Protein AF-A0AA51CCK6-F1 (afdb_monomer_lite)

Secondary structure (DSSP, 8-state):
-PPP---------TTS----------GGG--PPPPPP---TTT--TTS-SSSS-HHHHHHHHHTT--HHHHHHHHHHHHHHHHIIIIIHHHHHHHHHHHHHHHHHHHHHHTT-

Sequence (113 aa):
MKPLRMSKNTIHSPRGESIIDTVYTPLSDYIPPVPPPRVDTVNHPSHYTHGEIECIDAINAAVHDLKGLEAVCTANVIKYLWRWKHKNGVEGLKKARWYLDKLIKEVVDGEKR

Foldseek 3Di:
DDDDDDDDDADDDPPPDGDPPPPDDDPVPPDDPDPPPPPPCPPDNPPQPPDPDHLVVVLCVQCVPPDDLLSVLSSLLSVLVSCCVPPPPVNSVVSSVVSVVVNVVVVVVVVVD

Radius of gyration: 29.55 Å; chains: 1; bounding box: 71×43×63 Å

Structure (mmCIF, N/CA/C/O backbone):
data_AF-A0AA51CCK6-F1
#
_entry.id   AF-A0AA51CCK6-F1
#
loop_
_atom_site.group_PDB
_atom_site.id
_atom_site.type_symbol
_atom_site.label_atom_id
_atom_site.label_alt_id
_atom_site.label_comp_id
_atom_site.label_asym_id
_atom_site.label_entity_id
_atom_site.label_seq_id
_atom_site.pdbx_PDB_ins_code
_atom_site.Cartn_x
_atom_site.Cartn_y
_atom_site.Cartn_z
_atom_site.occupancy
_atom_site.B_iso_or_equiv
_atom_site.auth_seq_id
_atom_site.auth_comp_id
_atom_site.auth_asym_id
_atom_site.auth_atom_id
_atom_site.pdbx_PDB_model_num
ATOM 1 N N . MET A 1 1 ? 40.091 31.130 -40.889 1.00 39.72 1 MET A N 1
ATOM 2 C CA . MET A 1 1 ? 40.675 29.776 -41.022 1.00 39.72 1 MET A CA 1
ATOM 3 C C . MET A 1 1 ? 40.951 29.230 -39.626 1.00 39.72 1 MET A C 1
ATOM 5 O O . MET A 1 1 ? 41.751 29.825 -38.920 1.00 39.72 1 MET A O 1
ATOM 9 N N . LYS A 1 2 ? 40.238 28.186 -39.182 1.00 47.75 2 LYS A N 1
ATOM 10 C CA . LYS A 1 2 ? 40.502 27.496 -37.901 1.00 47.75 2 LYS A CA 1
ATOM 11 C C . LYS A 1 2 ? 41.222 26.169 -38.200 1.00 47.75 2 LYS A C 1
ATOM 13 O O . LYS A 1 2 ? 40.874 25.554 -39.208 1.00 47.75 2 LYS A O 1
ATOM 18 N N . PRO A 1 3 ? 42.214 25.738 -37.401 1.00 44.50 3 PRO A N 1
ATOM 19 C CA . PRO A 1 3 ? 43.020 24.568 -37.735 1.00 44.50 3 PRO A CA 1
ATOM 20 C C . PRO A 1 3 ? 42.235 23.263 -37.536 1.00 44.50 3 PRO A C 1
ATOM 22 O O . PRO A 1 3 ? 41.505 23.100 -36.559 1.00 44.50 3 PRO A O 1
ATOM 25 N N . LEU A 1 4 ? 42.398 22.338 -38.485 1.00 49.50 4 LEU A N 1
ATOM 26 C CA . LEU A 1 4 ? 41.859 20.977 -38.456 1.00 49.50 4 LEU A CA 1
ATOM 27 C C . LEU A 1 4 ? 42.532 20.178 -37.329 1.00 49.50 4 LEU A C 1
ATOM 29 O O . LEU A 1 4 ? 43.758 20.082 -37.279 1.00 49.50 4 LEU A O 1
ATOM 33 N N . ARG A 1 5 ? 41.746 19.581 -36.427 1.00 56.56 5 ARG A N 1
ATOM 34 C CA . ARG A 1 5 ? 42.262 18.661 -35.405 1.00 56.56 5 ARG A CA 1
ATOM 35 C C . ARG A 1 5 ? 42.307 17.250 -35.989 1.00 56.56 5 ARG A C 1
ATOM 37 O O . ARG A 1 5 ? 41.263 16.668 -36.257 1.00 56.56 5 ARG A O 1
ATOM 44 N N . MET A 1 6 ? 43.507 16.705 -36.176 1.00 43.94 6 MET A N 1
ATOM 45 C CA . MET A 1 6 ? 43.696 15.337 -36.668 1.00 43.94 6 MET A CA 1
ATOM 46 C C . MET A 1 6 ? 43.618 14.347 -35.500 1.00 43.94 6 MET A C 1
ATOM 48 O O . MET A 1 6 ? 44.442 14.401 -34.588 1.00 43.94 6 MET A O 1
ATOM 52 N N . SER A 1 7 ? 42.637 13.444 -35.518 1.00 50.00 7 SER A N 1
ATOM 53 C CA . SER A 1 7 ? 42.624 12.259 -34.654 1.00 50.00 7 SER A CA 1
ATOM 54 C C . SER A 1 7 ? 43.280 11.111 -35.419 1.00 50.00 7 SER A C 1
ATOM 56 O O . SER A 1 7 ? 42.825 10.753 -36.502 1.00 50.00 7 SER A O 1
ATOM 58 N N . LYS A 1 8 ? 44.388 10.583 -34.891 1.00 49.75 8 LYS A N 1
ATOM 59 C CA . LYS A 1 8 ? 45.077 9.411 -35.440 1.00 49.75 8 LYS A CA 1
ATOM 60 C C . LYS A 1 8 ? 44.690 8.204 -34.596 1.00 49.75 8 LYS A C 1
ATOM 62 O O . LYS A 1 8 ? 45.170 8.090 -33.472 1.00 49.75 8 LYS A O 1
ATOM 67 N N . ASN A 1 9 ? 43.857 7.318 -35.130 1.00 51.12 9 ASN A N 1
ATOM 68 C CA . ASN A 1 9 ? 43.656 5.997 -34.543 1.00 51.12 9 ASN A CA 1
ATOM 69 C C . ASN A 1 9 ? 44.417 4.975 -35.390 1.00 51.12 9 ASN A C 1
ATOM 71 O O . ASN A 1 9 ? 44.105 4.774 -36.561 1.00 51.12 9 ASN A O 1
ATOM 75 N N . THR A 1 10 ? 45.440 4.364 -34.795 1.00 46.59 10 THR A N 1
ATOM 76 C CA . THR A 1 10 ? 46.235 3.297 -35.409 1.00 46.59 10 THR A CA 1
ATOM 77 C C . THR A 1 10 ? 45.482 1.978 -35.274 1.00 46.59 10 THR A C 1
ATOM 79 O O . THR A 1 10 ? 45.224 1.534 -34.158 1.00 46.59 10 THR A O 1
ATOM 82 N N . ILE A 1 11 ? 45.147 1.338 -36.395 1.00 50.22 11 ILE A N 1
ATOM 83 C CA . ILE A 1 11 ? 44.608 -0.027 -36.418 1.00 50.22 11 ILE A CA 1
ATOM 84 C C . ILE A 1 11 ? 45.715 -0.946 -36.940 1.00 50.22 11 ILE A C 1
ATOM 86 O O . ILE A 1 11 ? 46.249 -0.725 -38.025 1.00 50.22 11 ILE A O 1
ATOM 90 N N . HIS A 1 12 ? 46.086 -1.961 -36.159 1.00 45.28 12 HIS A N 1
ATOM 91 C CA . HIS A 1 12 ? 47.091 -2.946 -36.556 1.00 45.28 12 HIS A CA 1
ATOM 92 C C . HIS A 1 12 ? 46.445 -4.102 -37.332 1.00 45.28 12 HIS A C 1
ATOM 94 O O . HIS A 1 12 ? 45.537 -4.764 -36.835 1.00 45.28 12 HIS A O 1
ATOM 100 N N . SER A 1 13 ? 46.939 -4.350 -38.547 1.00 45.41 13 SER A N 1
ATOM 101 C CA . SER A 1 13 ? 46.583 -5.506 -39.379 1.00 45.41 13 SER A CA 1
ATOM 102 C C . SER A 1 13 ? 47.395 -6.746 -38.960 1.00 45.41 13 SER A C 1
ATOM 104 O O . SER A 1 13 ? 48.583 -6.609 -38.655 1.00 45.41 13 SER A O 1
ATOM 106 N N . PRO A 1 14 ? 46.830 -7.970 -38.981 1.00 51.00 14 PRO A N 1
ATOM 107 C CA . PRO A 1 14 ? 47.497 -9.182 -38.488 1.00 51.00 14 PRO A CA 1
ATOM 108 C C . PRO A 1 14 ? 48.649 -9.697 -39.376 1.00 51.00 14 PRO A C 1
ATOM 110 O O . PRO A 1 14 ? 49.191 -10.764 -39.106 1.00 51.00 14 PRO A O 1
ATOM 113 N N . ARG A 1 15 ? 49.044 -8.966 -40.429 1.00 53.88 15 ARG A N 1
ATOM 114 C CA . ARG A 1 15 ? 50.155 -9.330 -41.334 1.00 53.88 15 ARG A CA 1
ATOM 115 C C . ARG A 1 15 ? 51.336 -8.351 -41.334 1.00 53.88 15 ARG A C 1
ATOM 117 O O . ARG A 1 15 ? 52.134 -8.375 -42.257 1.00 53.88 15 ARG A O 1
ATOM 124 N N . GLY A 1 16 ? 51.477 -7.515 -40.305 1.00 51.81 16 GLY A N 1
ATOM 125 C CA . GLY A 1 16 ? 52.722 -6.771 -40.054 1.00 51.81 16 GLY A CA 1
ATOM 126 C C . GLY A 1 16 ? 53.072 -5.648 -41.041 1.00 51.81 16 GLY A C 1
ATOM 127 O O . GLY A 1 16 ? 54.101 -5.007 -40.863 1.00 51.81 16 GLY A O 1
ATOM 128 N N . GLU A 1 17 ? 52.226 -5.350 -42.026 1.00 46.47 17 GLU A N 1
ATOM 129 C CA . GLU A 1 17 ? 52.386 -4.187 -42.904 1.00 46.47 17 GLU A CA 1
ATOM 130 C C . GLU A 1 17 ? 51.443 -3.057 -42.468 1.00 46.47 17 GLU A C 1
ATOM 132 O O . GLU A 1 17 ? 50.234 -3.247 -42.306 1.00 46.47 17 GLU A O 1
ATOM 137 N N . SER A 1 18 ? 52.003 -1.866 -42.239 1.00 42.22 18 SER A N 1
ATOM 138 C CA . SER A 1 18 ? 51.248 -0.664 -41.885 1.00 42.22 18 SER A CA 1
ATOM 139 C C . SER A 1 18 ? 50.631 -0.039 -43.138 1.00 42.22 18 SER A C 1
ATOM 141 O O . SER A 1 18 ? 51.293 0.723 -43.842 1.00 42.22 18 SER A O 1
ATOM 143 N N . ILE A 1 19 ? 49.360 -0.330 -43.404 1.00 43.97 19 ILE A N 1
ATOM 144 C CA . ILE A 1 19 ? 48.565 0.418 -44.383 1.00 43.97 19 ILE A CA 1
ATOM 145 C C . ILE A 1 19 ? 47.946 1.640 -43.692 1.00 43.97 19 ILE A C 1
ATOM 147 O O . ILE A 1 19 ? 47.156 1.516 -42.760 1.00 43.97 19 ILE A O 1
ATOM 151 N N . ILE A 1 20 ? 48.349 2.843 -44.100 1.00 43.03 20 ILE A N 1
ATOM 152 C CA . ILE A 1 20 ? 47.723 4.093 -43.650 1.00 43.03 20 ILE A CA 1
ATOM 153 C C . ILE A 1 20 ? 46.594 4.480 -44.610 1.00 43.03 20 ILE A C 1
ATOM 155 O O . ILE A 1 20 ? 46.724 5.434 -45.373 1.00 43.03 20 ILE A O 1
ATOM 159 N N . ASP A 1 21 ? 45.470 3.765 -44.573 1.00 41.75 21 ASP A N 1
ATOM 160 C CA . ASP A 1 21 ? 44.270 4.213 -45.287 1.00 41.75 21 ASP A CA 1
ATOM 161 C C . ASP A 1 21 ? 43.672 5.420 -44.558 1.00 41.75 21 ASP A C 1
ATOM 163 O O . ASP A 1 21 ? 42.880 5.322 -43.620 1.00 41.75 21 ASP A O 1
ATOM 167 N N . THR A 1 22 ? 44.119 6.602 -44.974 1.00 49.25 22 THR A N 1
ATOM 168 C CA . THR A 1 22 ? 43.583 7.880 -44.514 1.00 49.25 22 THR A CA 1
ATOM 169 C C . THR A 1 22 ? 42.238 8.099 -45.198 1.00 49.25 22 THR A C 1
ATOM 171 O O . THR A 1 22 ? 42.160 8.729 -46.250 1.00 49.25 22 THR A O 1
ATOM 174 N N . VAL A 1 23 ? 41.160 7.577 -44.614 1.00 49.88 23 VAL A N 1
ATOM 175 C CA . VAL A 1 23 ? 39.803 7.944 -45.034 1.00 49.88 23 VAL A CA 1
ATOM 176 C C . VAL A 1 23 ? 39.510 9.373 -44.571 1.00 49.88 23 VAL A C 1
ATOM 178 O O . VAL A 1 23 ? 39.303 9.648 -43.391 1.00 49.88 23 VAL A O 1
ATOM 181 N N . TYR A 1 24 ? 39.560 10.319 -45.508 1.00 47.53 24 TYR A N 1
ATOM 182 C CA . TYR A 1 24 ? 39.218 11.719 -45.270 1.00 47.53 24 TYR A CA 1
ATOM 183 C C . TYR A 1 24 ? 37.700 11.884 -45.387 1.00 47.53 24 TYR A C 1
ATOM 185 O O . TYR A 1 24 ? 37.175 12.051 -46.484 1.00 47.53 24 TYR A O 1
ATOM 193 N N . THR A 1 25 ? 36.972 11.808 -44.273 1.00 55.66 25 THR A N 1
ATOM 194 C CA . THR A 1 25 ? 35.541 12.147 -44.263 1.00 55.66 25 THR A CA 1
ATOM 195 C C . THR A 1 25 ? 35.379 13.671 -44.197 1.00 55.66 25 THR A C 1
ATOM 197 O O . THR A 1 25 ? 35.836 14.275 -43.218 1.00 55.66 25 THR A O 1
ATOM 200 N N . PRO A 1 26 ? 34.763 14.323 -45.201 1.00 58.44 26 PRO A N 1
ATOM 201 C CA . PRO A 1 26 ? 34.503 15.757 -45.163 1.00 58.44 26 PRO A CA 1
ATOM 202 C C . PRO A 1 26 ? 33.550 16.115 -44.012 1.00 58.44 26 PRO A C 1
ATOM 204 O O . PRO A 1 26 ? 32.597 15.400 -43.716 1.00 58.44 26 PRO A O 1
ATOM 207 N N . LEU A 1 27 ? 33.802 17.256 -43.362 1.00 56.88 27 LEU A N 1
ATOM 208 C CA . LEU A 1 27 ? 33.019 17.770 -42.224 1.00 56.88 27 LEU A CA 1
ATOM 209 C C . LEU A 1 27 ? 31.521 17.976 -42.527 1.00 56.88 27 LEU A C 1
ATOM 211 O O . LEU A 1 27 ? 30.749 18.131 -41.585 1.00 56.88 27 LEU A O 1
ATOM 215 N N . SER A 1 28 ? 31.111 17.984 -43.801 1.00 63.06 28 SER A N 1
ATOM 216 C CA . SER A 1 28 ? 29.699 18.049 -44.203 1.00 63.06 28 SER A CA 1
ATOM 217 C C . SER A 1 28 ? 28.900 16.820 -43.780 1.00 63.06 28 SER A C 1
ATOM 219 O O . SER A 1 28 ? 27.701 16.934 -43.548 1.00 63.06 28 SER A O 1
ATOM 221 N N . ASP A 1 29 ? 29.571 15.676 -43.636 1.00 55.19 29 ASP A N 1
ATOM 222 C CA . ASP A 1 29 ? 28.925 14.378 -43.428 1.00 55.19 29 ASP A CA 1
ATOM 223 C C . ASP A 1 29 ? 29.084 13.894 -41.976 1.00 55.19 29 ASP A C 1
ATOM 225 O O . ASP A 1 29 ? 28.650 12.799 -41.615 1.00 55.19 29 ASP A O 1
ATOM 229 N N . TYR A 1 30 ? 29.697 14.714 -41.110 1.00 61.78 30 TYR A N 1
ATOM 230 C CA . TYR A 1 30 ? 29.809 14.430 -39.683 1.00 61.78 30 TYR A CA 1
ATOM 231 C C . TYR A 1 30 ? 28.460 14.671 -38.996 1.00 61.78 30 TYR A C 1
ATOM 233 O O . TYR A 1 30 ? 28.185 15.749 -38.467 1.00 61.78 30 TYR A O 1
ATOM 241 N N . ILE A 1 31 ? 27.612 13.644 -38.997 1.00 63.31 31 ILE A N 1
ATOM 242 C CA . ILE A 1 31 ? 26.427 13.575 -38.143 1.00 63.31 31 ILE A CA 1
ATOM 243 C C . ILE A 1 31 ? 26.917 13.123 -36.759 1.00 63.31 31 ILE A C 1
ATOM 245 O O . ILE A 1 31 ? 27.314 11.963 -36.613 1.00 63.31 31 ILE A O 1
ATOM 249 N N . PRO A 1 32 ? 26.950 13.996 -35.730 1.00 68.19 32 PRO A N 1
ATOM 250 C CA . PRO A 1 32 ? 27.266 13.542 -34.382 1.00 68.19 32 PRO A CA 1
ATOM 251 C C . PRO A 1 32 ? 26.244 12.473 -33.968 1.00 68.19 32 PRO A C 1
ATOM 253 O O . PRO A 1 32 ? 25.071 12.595 -34.332 1.00 68.19 32 PRO A O 1
ATOM 256 N N . PRO A 1 33 ? 26.643 11.436 -33.209 1.00 70.12 33 PRO A N 1
ATOM 257 C CA . PRO A 1 33 ? 25.694 10.450 -32.719 1.00 70.12 33 PRO A CA 1
ATOM 258 C C . PRO A 1 33 ? 24.604 11.180 -31.932 1.00 70.12 33 PRO A C 1
ATOM 260 O O . PRO A 1 33 ? 24.889 11.853 -30.937 1.00 70.12 33 PRO A O 1
ATOM 263 N N . VAL A 1 34 ? 23.362 11.087 -32.415 1.00 65.88 34 VAL A N 1
ATOM 264 C CA . VAL A 1 34 ? 22.195 11.593 -31.693 1.00 65.88 34 VAL A CA 1
ATOM 265 C C . VAL A 1 34 ? 22.205 10.960 -30.300 1.00 65.88 34 VAL A C 1
ATOM 267 O O . VAL A 1 34 ? 22.329 9.735 -30.198 1.00 65.88 34 VAL A O 1
ATOM 270 N N . PRO A 1 35 ? 22.139 11.757 -29.217 1.00 65.19 35 PRO A N 1
ATOM 271 C CA . PRO A 1 35 ? 22.083 11.194 -27.879 1.00 65.19 35 PRO A CA 1
ATOM 272 C C . PRO A 1 35 ? 20.868 10.260 -27.806 1.00 65.19 35 PRO A C 1
ATOM 274 O O . PRO A 1 35 ? 19.812 10.615 -28.342 1.00 65.19 35 PRO A O 1
ATOM 277 N N . PRO A 1 36 ? 20.995 9.072 -27.185 1.00 61.34 36 PRO A N 1
ATOM 278 C CA . PRO A 1 36 ? 19.868 8.161 -27.058 1.00 61.34 36 PRO A CA 1
ATOM 279 C C . PRO A 1 36 ? 18.700 8.903 -26.398 1.00 61.34 36 PRO A C 1
ATOM 281 O O . PRO A 1 36 ? 18.942 9.763 -25.537 1.00 61.34 36 PRO A O 1
ATOM 284 N N . PRO A 1 37 ? 17.447 8.612 -26.795 1.00 58.06 37 PRO A N 1
ATOM 285 C CA . PRO A 1 37 ? 16.287 9.226 -26.169 1.00 58.06 37 PRO A CA 1
ATOM 286 C C . PRO A 1 37 ? 16.420 9.048 -24.659 1.00 58.06 37 PRO A C 1
ATOM 288 O O . PRO A 1 37 ? 16.666 7.940 -24.176 1.00 58.06 37 PRO A O 1
ATOM 291 N N . ARG A 1 38 ? 16.342 10.158 -23.916 1.00 54.88 38 ARG A N 1
ATOM 292 C CA . ARG A 1 38 ? 16.348 10.121 -22.454 1.00 54.88 38 ARG A CA 1
ATOM 293 C C . ARG A 1 38 ? 15.149 9.278 -22.051 1.00 54.88 38 ARG A C 1
ATOM 295 O O . ARG A 1 38 ? 14.020 9.734 -22.183 1.00 54.88 38 ARG A O 1
ATOM 302 N N . VAL A 1 39 ? 15.400 8.040 -21.634 1.00 50.94 39 VAL A N 1
ATOM 303 C CA . VAL A 1 39 ? 14.362 7.183 -21.072 1.00 50.94 39 VAL A CA 1
ATOM 304 C C . VAL A 1 39 ? 13.839 7.937 -19.861 1.00 50.94 39 VAL A C 1
ATOM 306 O O . VAL A 1 39 ? 14.586 8.174 -18.911 1.00 50.94 39 VAL A O 1
ATOM 309 N N . ASP A 1 40 ? 12.594 8.396 -19.935 1.00 54.72 40 ASP A N 1
ATOM 310 C CA . ASP A 1 40 ? 11.932 9.027 -18.807 1.00 54.72 40 ASP A CA 1
ATOM 311 C C . ASP A 1 40 ? 11.634 7.936 -17.776 1.00 54.72 40 ASP A C 1
ATOM 313 O O . ASP A 1 40 ? 10.569 7.322 -17.743 1.00 54.72 40 ASP A O 1
ATOM 317 N N . THR A 1 41 ? 12.635 7.650 -16.946 1.00 52.09 41 THR A N 1
ATOM 318 C CA . THR A 1 41 ? 12.549 6.676 -15.857 1.00 52.09 41 THR A CA 1
ATOM 319 C C . THR A 1 41 ? 11.578 7.109 -14.761 1.00 52.09 41 THR A C 1
ATOM 321 O O . THR A 1 41 ? 11.374 6.352 -13.813 1.00 52.09 41 THR A O 1
ATOM 324 N N . VAL A 1 42 ? 11.052 8.335 -14.835 1.00 55.69 42 VAL A N 1
ATOM 325 C CA . VAL A 1 42 ? 10.187 8.935 -13.820 1.00 55.69 42 VAL A CA 1
ATOM 326 C C . VAL A 1 42 ? 8.723 8.759 -14.205 1.00 55.69 42 VAL A C 1
ATOM 328 O O . VAL A 1 42 ? 7.948 8.327 -13.357 1.00 55.69 42 VAL A O 1
ATOM 331 N N . ASN A 1 43 ? 8.361 9.021 -15.464 1.00 52.91 43 ASN A N 1
ATOM 332 C CA . ASN A 1 43 ? 6.967 8.948 -15.912 1.00 52.91 43 ASN A CA 1
ATOM 333 C C . ASN A 1 43 ? 6.610 7.637 -16.632 1.00 52.91 43 ASN A C 1
ATOM 335 O O . ASN A 1 43 ? 5.453 7.241 -16.574 1.00 52.91 43 ASN A O 1
ATOM 339 N N . HIS A 1 44 ? 7.574 6.935 -17.250 1.00 48.00 44 HIS A N 1
ATOM 340 C CA . HIS A 1 44 ? 7.352 5.633 -17.903 1.00 48.00 44 HIS A CA 1
ATOM 341 C C . HIS A 1 44 ? 8.608 4.740 -17.877 1.00 48.00 44 HIS A C 1
ATOM 343 O O . HIS A 1 44 ? 9.219 4.464 -18.918 1.00 48.00 44 HIS A O 1
ATOM 349 N N . PRO A 1 45 ? 9.049 4.246 -16.707 1.00 53.31 45 PRO A N 1
ATOM 350 C CA . PRO A 1 45 ? 10.122 3.267 -16.681 1.00 53.31 45 PRO A CA 1
ATOM 351 C C . PRO A 1 45 ? 9.657 1.962 -17.352 1.00 53.31 45 PRO A C 1
ATOM 353 O O . PRO A 1 45 ? 8.852 1.222 -16.793 1.00 53.31 45 PRO A O 1
ATOM 356 N N . SER A 1 46 ? 10.258 1.630 -18.503 1.00 48.59 46 SER A N 1
ATOM 357 C CA . SER A 1 46 ? 10.095 0.385 -19.297 1.00 48.59 46 SER A CA 1
ATOM 358 C C . SER A 1 46 ? 10.204 -0.937 -18.505 1.00 48.59 46 SER A C 1
ATOM 360 O O . SER A 1 46 ? 10.034 -2.016 -19.067 1.00 48.59 46 SER A O 1
ATOM 362 N N . HIS A 1 47 ? 10.514 -0.879 -17.212 1.00 53.12 47 HIS A N 1
ATOM 363 C CA . HIS A 1 47 ? 10.791 -2.021 -16.352 1.00 53.12 47 HIS A CA 1
ATOM 364 C C . HIS A 1 47 ? 9.798 -2.178 -15.182 1.00 53.12 47 HIS A C 1
ATOM 366 O O . HIS A 1 47 ? 10.042 -3.007 -14.307 1.00 53.12 47 HIS A O 1
ATOM 372 N N . TYR A 1 48 ? 8.686 -1.425 -15.154 1.00 43.53 48 TYR A N 1
ATOM 373 C CA . TYR A 1 48 ? 7.615 -1.577 -14.146 1.00 43.53 48 TYR A CA 1
ATOM 374 C C . TYR A 1 48 ? 6.261 -2.060 -14.695 1.00 43.53 48 TYR A C 1
ATOM 376 O O . TYR A 1 48 ? 5.371 -2.386 -13.907 1.00 43.53 48 TYR A O 1
ATOM 384 N N . THR A 1 49 ? 6.119 -2.214 -16.010 1.00 45.81 49 THR A N 1
ATOM 385 C CA . THR A 1 49 ? 4.899 -2.703 -16.663 1.00 45.81 49 THR A CA 1
ATOM 386 C C . THR A 1 49 ? 4.794 -4.231 -16.602 1.00 45.81 49 THR A C 1
ATOM 388 O O . THR A 1 49 ? 5.124 -4.957 -17.535 1.00 45.81 49 THR A O 1
ATOM 391 N N . HIS A 1 50 ? 4.308 -4.757 -15.479 1.00 49.59 50 HIS A N 1
ATOM 392 C CA . HIS A 1 50 ? 3.544 -6.011 -15.494 1.00 49.59 50 HIS A CA 1
ATOM 393 C C . HIS A 1 50 ? 2.054 -5.632 -15.567 1.00 49.59 50 HIS A C 1
ATOM 395 O O . HIS A 1 50 ? 1.377 -5.586 -14.543 1.00 49.59 50 HIS A O 1
ATOM 401 N N . GLY A 1 51 ? 1.574 -5.291 -16.771 1.00 57.50 51 GLY A N 1
ATOM 402 C CA . GLY A 1 51 ? 0.187 -4.880 -17.050 1.00 57.50 51 GLY A CA 1
ATOM 403 C C . GLY A 1 51 ? 0.073 -3.602 -17.896 1.00 57.50 51 GLY A C 1
ATOM 404 O O . GLY A 1 51 ? 1.064 -2.910 -18.106 1.00 57.50 51 GLY A O 1
ATOM 405 N N . GLU A 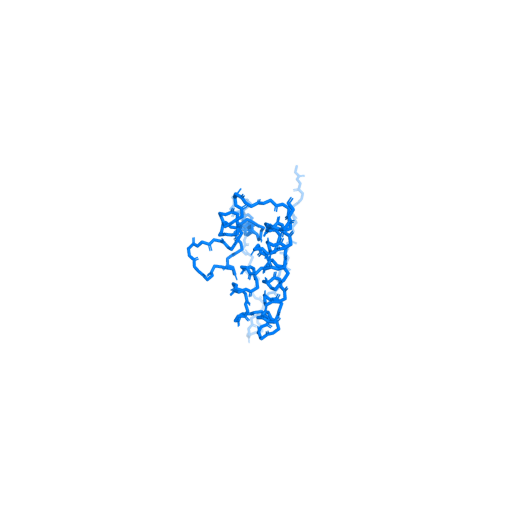1 52 ? -1.141 -3.300 -18.371 1.00 67.56 52 GLU A N 1
ATOM 406 C CA . GLU A 1 52 ? -1.484 -2.082 -19.140 1.00 67.56 52 GLU A CA 1
ATOM 407 C C . GLU A 1 52 ? -1.651 -0.828 -18.257 1.00 67.56 52 GLU A C 1
ATOM 409 O O . GLU A 1 52 ? -1.815 0.273 -18.771 1.00 67.56 52 GLU A O 1
ATOM 414 N N . ILE A 1 53 ? -1.628 -0.993 -16.928 1.00 77.62 53 ILE A N 1
ATOM 415 C CA . ILE A 1 53 ? -1.951 0.050 -15.946 1.00 77.62 53 ILE A CA 1
ATOM 416 C C . ILE A 1 53 ? -0.767 0.245 -14.997 1.00 77.62 53 ILE A C 1
ATOM 418 O O . ILE A 1 53 ? -0.265 -0.717 -14.406 1.00 77.62 53 ILE A O 1
ATOM 422 N N . GLU A 1 54 ? -0.357 1.498 -14.805 1.00 83.25 54 GLU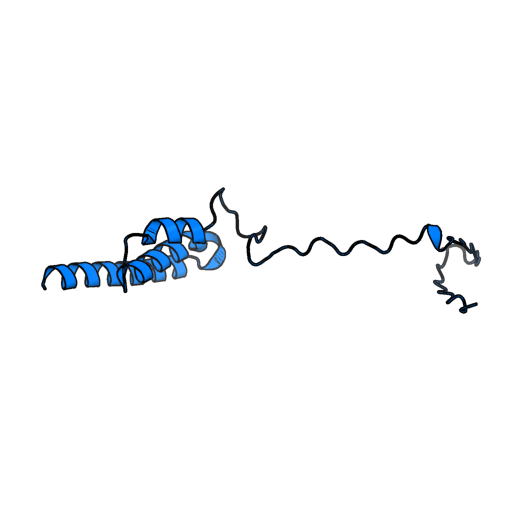 A N 1
ATOM 423 C CA . GLU A 1 54 ? 0.658 1.863 -13.821 1.00 83.25 54 GLU A CA 1
ATOM 424 C C . GLU A 1 54 ? 0.115 1.704 -12.393 1.00 83.25 54 GLU A C 1
ATOM 426 O O . GLU A 1 54 ? -1.011 2.086 -12.065 1.00 83.25 54 GLU A O 1
ATOM 431 N N . CYS A 1 55 ? 0.943 1.176 -11.488 1.00 84.19 55 CYS A N 1
ATOM 432 C CA . CYS A 1 55 ? 0.541 0.949 -10.094 1.00 84.19 55 CYS A CA 1
ATOM 433 C C . CYS A 1 55 ? 0.090 2.246 -9.396 1.00 84.19 55 CYS A C 1
ATOM 435 O O . CYS A 1 55 ? -0.762 2.195 -8.509 1.00 84.19 55 CYS A O 1
ATOM 437 N N . ILE A 1 56 ? 0.663 3.396 -9.770 1.00 87.31 56 ILE A N 1
ATOM 438 C CA . ILE A 1 56 ? 0.274 4.693 -9.209 1.00 87.31 56 ILE A CA 1
ATOM 439 C C . ILE A 1 56 ? -1.136 5.103 -9.646 1.00 87.31 56 ILE A C 1
ATOM 441 O O . ILE A 1 56 ? -1.891 5.593 -8.813 1.00 87.31 56 ILE A O 1
ATOM 445 N N . ASP A 1 57 ? -1.527 4.817 -10.888 1.00 89.38 57 ASP A N 1
ATOM 446 C CA . ASP A 1 57 ? -2.861 5.132 -11.407 1.00 89.38 57 ASP A CA 1
ATOM 447 C C . ASP A 1 57 ? -3.924 4.261 -10.743 1.00 89.38 57 ASP A C 1
ATOM 449 O O . ASP A 1 57 ? -4.955 4.763 -10.295 1.00 89.38 57 ASP A O 1
ATOM 453 N N . ALA A 1 58 ? -3.632 2.968 -10.571 1.00 88.94 58 ALA A N 1
ATOM 454 C CA . ALA A 1 58 ? -4.497 2.061 -9.822 1.00 88.94 58 ALA A CA 1
ATOM 455 C C . ALA A 1 58 ? -4.677 2.513 -8.361 1.00 88.94 58 ALA A C 1
ATOM 457 O O . ALA A 1 58 ? -5.784 2.462 -7.825 1.00 88.94 58 ALA A O 1
ATOM 458 N N . ILE A 1 59 ? -3.602 2.983 -7.713 1.00 93.44 59 ILE A N 1
ATOM 459 C CA . ILE A 1 59 ? -3.672 3.529 -6.352 1.00 93.44 59 ILE A CA 1
ATOM 460 C C . ILE A 1 59 ? -4.495 4.818 -6.329 1.00 93.44 59 ILE A C 1
ATOM 462 O O . ILE A 1 59 ? -5.366 4.935 -5.474 1.00 93.44 59 ILE A O 1
ATOM 466 N N . ASN A 1 60 ? -4.255 5.750 -7.255 1.00 91.38 60 ASN A N 1
ATOM 467 C CA . ASN A 1 60 ? -4.989 7.013 -7.343 1.00 91.38 60 ASN A CA 1
ATOM 468 C C . ASN A 1 60 ? -6.494 6.774 -7.508 1.00 91.38 60 ASN A C 1
ATOM 470 O O . ASN A 1 60 ? -7.287 7.390 -6.801 1.00 91.38 60 ASN A O 1
ATOM 474 N N . ALA A 1 61 ? -6.882 5.837 -8.376 1.00 91.88 61 ALA A N 1
ATOM 475 C CA . ALA A 1 61 ? -8.276 5.443 -8.546 1.00 91.88 61 ALA A CA 1
ATOM 476 C C . ALA A 1 61 ? -8.860 4.823 -7.265 1.00 91.88 61 ALA A C 1
ATOM 478 O O . ALA A 1 61 ? -9.969 5.164 -6.864 1.00 91.88 61 ALA A O 1
ATOM 479 N N . ALA A 1 62 ? -8.107 3.950 -6.588 1.00 90.94 62 ALA A N 1
ATOM 480 C CA . ALA A 1 62 ? -8.573 3.270 -5.381 1.00 90.94 62 ALA A CA 1
ATOM 481 C C . ALA A 1 62 ? -8.726 4.189 -4.158 1.00 90.94 62 ALA A C 1
ATOM 483 O O . ALA A 1 62 ? -9.506 3.876 -3.262 1.00 90.94 62 ALA A O 1
ATOM 484 N N . VAL A 1 63 ? -7.975 5.294 -4.086 1.00 94.81 63 VAL A N 1
ATOM 485 C CA . VAL A 1 63 ? -8.015 6.225 -2.944 1.00 94.81 63 VAL A CA 1
ATOM 486 C C . VAL A 1 63 ? -8.776 7.517 -3.226 1.00 94.81 63 VAL A C 1
ATOM 488 O O . VAL A 1 63 ? -8.818 8.369 -2.345 1.00 94.81 63 VAL A O 1
ATOM 491 N N . HIS A 1 64 ? -9.377 7.666 -4.412 1.00 92.69 64 HIS A N 1
ATOM 492 C CA . HIS A 1 64 ? -10.018 8.907 -4.866 1.00 92.69 64 HIS A CA 1
ATOM 493 C C . HIS A 1 64 ? -11.015 9.486 -3.848 1.00 92.69 64 HIS A C 1
ATOM 495 O O . HIS A 1 64 ? -10.976 10.680 -3.553 1.00 92.69 64 HIS A O 1
ATOM 501 N N . ASP A 1 65 ? -11.863 8.633 -3.271 1.00 93.94 65 ASP A N 1
ATOM 502 C CA . ASP A 1 65 ? -12.899 9.044 -2.315 1.00 93.94 65 ASP A CA 1
ATOM 503 C C . ASP A 1 65 ? -12.484 8.853 -0.846 1.00 93.94 65 ASP A C 1
ATOM 505 O O . ASP A 1 65 ? -13.233 9.199 0.070 1.00 93.94 65 ASP A O 1
ATOM 509 N N . LEU A 1 66 ? -11.282 8.325 -0.604 1.00 92.50 66 LEU A N 1
ATOM 510 C CA . LEU A 1 66 ? -10.763 8.068 0.735 1.00 92.50 66 LEU A CA 1
ATOM 511 C C . LEU A 1 66 ? -10.008 9.287 1.265 1.00 92.50 66 LEU A C 1
ATOM 513 O O . LEU A 1 66 ? -9.366 10.034 0.524 1.00 92.50 66 LEU A O 1
ATOM 517 N N . LYS A 1 67 ? -10.026 9.479 2.586 1.00 91.31 67 LYS A N 1
ATOM 518 C CA . LYS A 1 67 ? -9.325 10.594 3.241 1.00 91.31 67 LYS A CA 1
ATOM 519 C C . LYS A 1 67 ? -8.463 10.115 4.397 1.00 91.31 67 LYS A C 1
ATOM 521 O O . LYS A 1 67 ? -8.665 9.047 4.963 1.00 91.31 67 LYS A O 1
ATOM 526 N N . GLY A 1 68 ? -7.478 10.939 4.753 1.00 92.25 68 GLY A N 1
ATOM 527 C CA . GLY A 1 68 ? -6.652 10.726 5.937 1.00 92.25 68 GLY A CA 1
ATOM 528 C C . GLY A 1 68 ? -5.973 9.354 5.958 1.00 92.25 68 GLY A C 1
ATOM 529 O O . GLY A 1 68 ? -5.318 8.954 4.992 1.00 92.25 68 GLY A O 1
ATOM 530 N N . LEU A 1 69 ? -6.109 8.648 7.082 1.00 92.50 69 LEU A N 1
ATOM 531 C CA . LEU A 1 69 ? -5.448 7.364 7.300 1.00 92.50 69 LEU A CA 1
ATOM 532 C C . LEU A 1 69 ? -5.964 6.273 6.347 1.00 92.50 69 LEU A C 1
ATOM 534 O O . LEU A 1 69 ? -5.180 5.422 5.928 1.00 92.50 69 LEU A O 1
ATOM 538 N N . GLU A 1 70 ? -7.238 6.326 5.951 1.00 93.25 70 GLU A N 1
ATOM 539 C CA . GLU A 1 70 ? -7.851 5.320 5.081 1.00 93.25 70 GLU A CA 1
ATOM 540 C C . GLU A 1 70 ? -7.187 5.275 3.704 1.00 93.25 70 GLU A C 1
ATOM 542 O O . GLU A 1 70 ? -6.787 4.207 3.231 1.00 93.25 70 GLU A O 1
ATOM 547 N N . ALA A 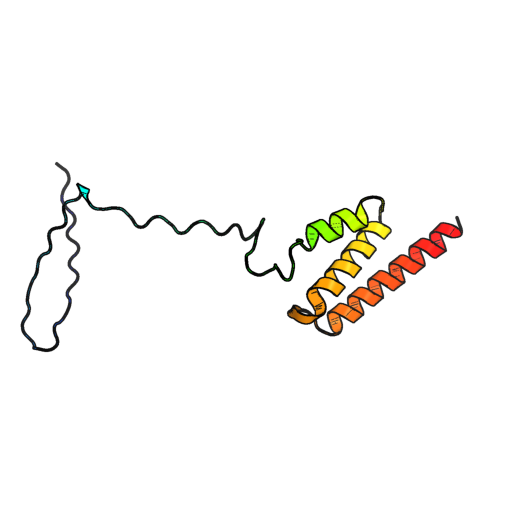1 71 ? -6.981 6.449 3.098 1.00 94.69 71 ALA A N 1
ATOM 548 C CA . ALA A 1 71 ? -6.288 6.586 1.820 1.00 94.69 71 ALA A CA 1
ATOM 549 C C . ALA A 1 71 ? -4.842 6.072 1.912 1.00 94.69 71 ALA A C 1
ATOM 551 O O . ALA A 1 71 ? -4.380 5.302 1.066 1.00 94.69 71 ALA A O 1
ATOM 552 N N . VAL A 1 72 ? -4.127 6.440 2.981 1.00 95.31 72 VAL A N 1
ATOM 553 C CA . VAL A 1 72 ? -2.726 6.040 3.187 1.00 95.31 72 VAL A CA 1
ATOM 554 C C . VAL A 1 72 ? -2.599 4.530 3.380 1.00 95.31 72 VAL A C 1
ATOM 556 O O . VAL A 1 72 ? -1.703 3.903 2.803 1.00 95.31 72 VAL A O 1
ATOM 559 N N . CYS A 1 73 ? -3.464 3.923 4.191 1.00 96.06 73 CYS A N 1
ATOM 560 C CA . CYS A 1 73 ? -3.439 2.483 4.416 1.00 96.06 73 CYS A CA 1
ATOM 561 C C . CYS A 1 73 ? -3.803 1.724 3.137 1.00 96.06 73 CYS A C 1
ATOM 563 O O . CYS A 1 73 ? -3.051 0.831 2.745 1.00 96.06 73 CYS A O 1
ATOM 565 N N . THR A 1 74 ? -4.858 2.139 2.433 1.00 95.81 74 THR A N 1
ATOM 566 C CA . THR A 1 74 ? -5.307 1.521 1.174 1.00 95.81 74 THR A CA 1
ATOM 567 C C . THR A 1 74 ? -4.221 1.567 0.098 1.00 95.81 74 THR A C 1
ATOM 569 O O . THR A 1 74 ? -3.853 0.525 -0.454 1.00 95.81 74 THR A O 1
ATOM 572 N N . ALA A 1 75 ? -3.598 2.730 -0.121 1.00 96.50 75 ALA A N 1
ATOM 573 C CA . ALA A 1 75 ? -2.480 2.873 -1.055 1.00 96.50 75 ALA A CA 1
ATOM 574 C C . ALA A 1 75 ? -1.311 1.934 -0.717 1.00 96.50 75 ALA A C 1
ATOM 576 O O . ALA A 1 75 ? -0.718 1.310 -1.599 1.00 96.50 75 ALA A O 1
ATOM 577 N N . ASN A 1 76 ? -0.966 1.805 0.568 1.00 96.75 76 ASN A N 1
ATOM 578 C CA . ASN A 1 76 ? 0.120 0.929 0.998 1.00 96.75 76 ASN A CA 1
ATOM 579 C C . ASN A 1 76 ? -0.211 -0.553 0.805 1.00 96.75 76 ASN A C 1
ATOM 581 O O . ASN A 1 76 ? 0.660 -1.290 0.337 1.00 96.75 76 ASN A O 1
ATOM 585 N N . VAL A 1 77 ? -1.435 -0.984 1.123 1.00 97.12 77 VAL A N 1
ATOM 586 C CA . VAL A 1 77 ? -1.891 -2.362 0.888 1.00 97.12 77 VAL A CA 1
ATOM 587 C C . VAL A 1 77 ? -1.730 -2.715 -0.590 1.00 97.12 77 VAL A C 1
ATOM 589 O O . VAL A 1 77 ? -1.011 -3.666 -0.905 1.00 97.12 77 VAL A O 1
ATOM 592 N N . ILE A 1 78 ? -2.286 -1.898 -1.490 1.00 94.94 78 ILE A N 1
ATOM 593 C CA . ILE A 1 78 ? -2.202 -2.108 -2.945 1.00 94.94 78 ILE A CA 1
ATOM 594 C C . ILE A 1 78 ? -0.741 -2.148 -3.395 1.00 94.94 78 ILE A C 1
ATOM 596 O O . ILE A 1 78 ? -0.307 -3.104 -4.031 1.00 94.94 78 ILE A O 1
ATOM 600 N N . LYS A 1 79 ? 0.068 -1.170 -2.979 1.00 93.62 79 LYS A N 1
ATOM 601 C CA . LYS A 1 79 ? 1.495 -1.076 -3.321 1.00 93.62 79 LYS A CA 1
ATOM 602 C C . LYS A 1 79 ? 2.306 -2.319 -2.934 1.00 93.62 79 LYS A C 1
ATOM 604 O O . LYS A 1 79 ? 3.265 -2.672 -3.632 1.00 93.62 79 LYS A O 1
ATOM 609 N N . TYR A 1 80 ? 2.005 -2.935 -1.790 1.00 94.94 80 TYR A N 1
ATOM 610 C CA . TYR A 1 80 ? 2.696 -4.145 -1.338 1.00 94.94 80 TYR A CA 1
ATOM 611 C C . TYR A 1 80 ? 2.161 -5.402 -2.031 1.00 94.94 80 TYR A C 1
ATOM 613 O O . TYR A 1 80 ? 2.968 -6.246 -2.423 1.00 94.94 80 TYR A O 1
ATOM 621 N N . LEU A 1 81 ? 0.847 -5.497 -2.257 1.00 93.38 81 LEU A N 1
ATOM 622 C CA . LEU A 1 81 ? 0.227 -6.577 -3.034 1.00 93.38 81 LEU A CA 1
ATOM 623 C C . LEU A 1 81 ? 0.616 -6.546 -4.520 1.00 93.38 81 LEU A C 1
ATOM 625 O O . LEU A 1 81 ? 0.680 -7.589 -5.159 1.00 93.38 81 LEU A O 1
ATOM 629 N N . TRP A 1 82 ? 0.945 -5.383 -5.070 1.00 90.50 82 TRP A N 1
ATOM 630 C CA . TRP A 1 82 ? 1.376 -5.275 -6.463 1.00 90.50 82 TRP A CA 1
ATOM 631 C C . TRP A 1 82 ? 2.803 -5.798 -6.673 1.00 90.50 82 TRP A C 1
ATOM 633 O O . TRP A 1 82 ? 3.122 -6.407 -7.688 1.00 90.50 82 TRP A O 1
ATOM 643 N N . ARG A 1 83 ? 3.699 -5.576 -5.699 1.00 89.19 83 ARG A N 1
ATOM 644 C CA . ARG A 1 83 ? 5.152 -5.783 -5.873 1.00 89.19 83 ARG A CA 1
ATOM 645 C C . A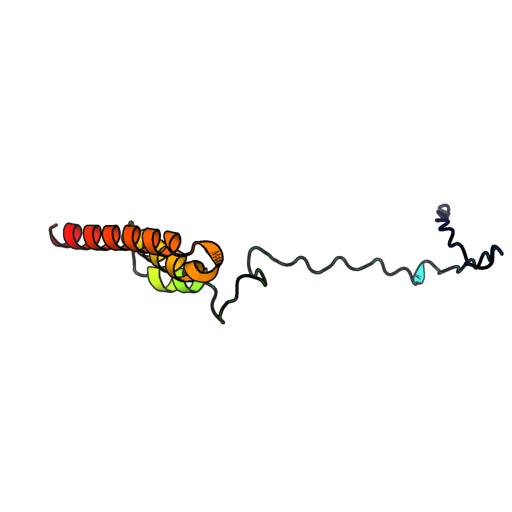RG A 1 83 ? 5.717 -7.004 -5.148 1.00 89.19 83 ARG A C 1
ATOM 647 O O . ARG A 1 83 ? 6.923 -7.248 -5.233 1.00 89.19 83 ARG A O 1
ATOM 654 N N . TRP A 1 84 ? 4.898 -7.766 -4.417 1.00 92.88 84 TRP A N 1
ATOM 655 C CA . TRP A 1 84 ? 5.414 -8.836 -3.553 1.00 92.88 84 TRP A CA 1
ATOM 656 C C . TRP A 1 84 ? 6.144 -9.927 -4.341 1.00 92.88 84 TRP A C 1
ATOM 658 O O . TRP A 1 84 ? 7.244 -10.292 -3.942 1.00 92.88 84 TRP A O 1
ATOM 668 N N . LYS A 1 85 ? 5.618 -10.379 -5.488 1.00 86.38 85 LYS A N 1
ATOM 669 C CA . LYS A 1 85 ? 6.273 -11.432 -6.287 1.00 86.38 85 LYS A CA 1
ATOM 670 C C . LYS A 1 85 ? 7.653 -11.030 -6.815 1.00 86.38 85 LYS A C 1
ATOM 672 O O . LYS A 1 85 ? 8.516 -11.888 -6.937 1.00 86.38 85 LYS A O 1
ATOM 677 N N . HIS A 1 86 ? 7.863 -9.746 -7.105 1.00 85.00 86 HIS A N 1
ATOM 678 C CA . HIS A 1 86 ? 9.061 -9.274 -7.807 1.00 85.00 86 HIS A CA 1
ATOM 679 C C . HIS A 1 86 ? 10.112 -8.629 -6.897 1.00 85.00 86 HIS A C 1
ATOM 681 O O . HIS A 1 86 ? 11.273 -8.552 -7.283 1.00 85.00 86 HIS A O 1
ATOM 687 N N . LYS A 1 87 ? 9.729 -8.136 -5.710 1.00 80.38 87 LYS A N 1
ATOM 688 C CA . LYS A 1 87 ? 10.634 -7.338 -4.864 1.00 80.38 87 LYS A CA 1
ATOM 689 C C . LYS A 1 87 ? 10.751 -7.829 -3.430 1.00 80.38 87 LYS A C 1
ATOM 691 O O . LYS A 1 87 ? 11.849 -7.922 -2.896 1.00 80.38 87 LYS A O 1
ATOM 696 N N . ASN A 1 88 ? 9.618 -8.056 -2.774 1.00 81.00 88 ASN A N 1
ATOM 697 C CA . ASN A 1 88 ? 9.569 -8.144 -1.314 1.00 81.00 88 ASN A CA 1
ATOM 698 C C . ASN A 1 88 ? 9.173 -9.527 -0.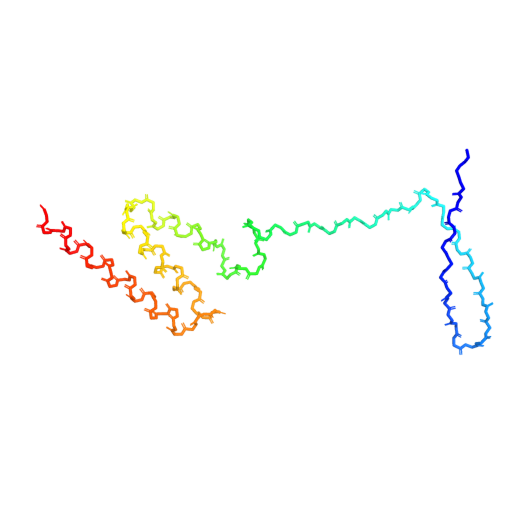786 1.00 81.00 88 ASN A C 1
ATOM 700 O O . ASN A 1 88 ? 9.196 -9.710 0.425 1.00 81.00 88 ASN A O 1
ATOM 704 N N . GLY A 1 89 ? 8.780 -10.465 -1.649 1.00 92.75 89 GLY A N 1
ATOM 705 C CA . GLY A 1 89 ? 8.333 -11.797 -1.253 1.00 92.75 89 GLY A CA 1
ATOM 706 C C . GLY A 1 89 ? 7.248 -11.760 -0.174 1.00 92.75 89 GLY A C 1
ATOM 707 O O . GLY A 1 89 ? 6.349 -10.913 -0.180 1.00 92.75 89 GLY A O 1
ATOM 708 N N . VAL A 1 90 ? 7.363 -12.670 0.791 1.00 95.44 90 VAL A N 1
ATOM 709 C CA . VAL A 1 90 ? 6.417 -12.813 1.908 1.00 95.44 90 VAL A CA 1
ATOM 710 C C . VAL A 1 90 ? 6.415 -11.578 2.818 1.00 95.44 90 VAL A C 1
ATOM 712 O O . VAL A 1 90 ? 5.376 -11.201 3.354 1.00 95.44 90 VAL A O 1
ATOM 715 N N . GLU A 1 91 ? 7.539 -10.884 2.962 1.00 94.62 91 GLU A N 1
ATOM 716 C CA . GLU A 1 91 ? 7.674 -9.667 3.766 1.00 94.62 91 GLU A CA 1
ATOM 717 C C . GLU A 1 91 ? 6.801 -8.536 3.213 1.00 94.62 91 GLU A C 1
ATOM 719 O O . GLU A 1 91 ? 6.259 -7.740 3.982 1.00 94.62 91 GLU A O 1
ATOM 724 N N . GLY A 1 92 ? 6.602 -8.491 1.892 1.00 93.88 92 GLY A N 1
ATOM 725 C CA . GLY A 1 92 ? 5.624 -7.604 1.260 1.00 93.88 92 GLY A CA 1
ATOM 726 C C . GLY A 1 92 ? 4.201 -7.914 1.724 1.00 93.88 92 GLY A C 1
ATOM 727 O O . GLY A 1 92 ? 3.481 -7.010 2.142 1.00 93.88 92 GLY A O 1
ATOM 728 N N . LEU A 1 93 ? 3.827 -9.196 1.745 1.00 96.94 93 LEU A N 1
ATOM 729 C CA . LEU A 1 93 ? 2.510 -9.646 2.208 1.00 96.94 93 LEU A CA 1
ATOM 730 C C . LEU A 1 93 ? 2.290 -9.355 3.699 1.00 96.94 93 LEU A C 1
ATOM 732 O O . LEU A 1 93 ? 1.221 -8.886 4.084 1.00 96.94 93 LEU A O 1
ATOM 736 N N . LYS A 1 94 ? 3.312 -9.557 4.541 1.00 97.44 94 LYS A N 1
ATOM 737 C CA . LYS A 1 94 ? 3.262 -9.203 5.972 1.00 97.44 94 LYS A CA 1
ATOM 738 C C . LYS A 1 94 ? 3.029 -7.702 6.171 1.00 97.44 94 LYS A C 1
ATOM 740 O O . LYS A 1 94 ? 2.223 -7.316 7.012 1.00 97.44 94 LYS A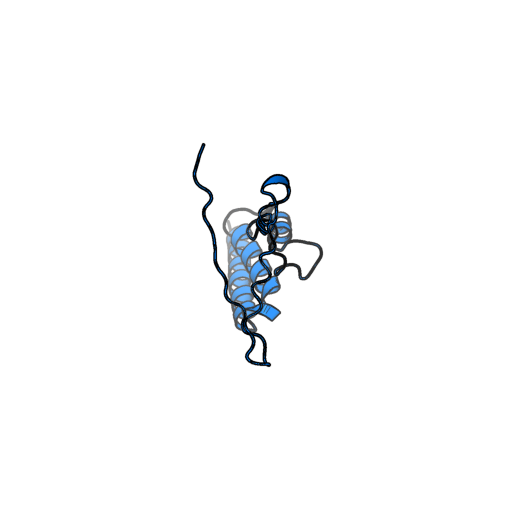 O 1
ATOM 745 N N . LYS A 1 95 ? 3.692 -6.852 5.376 1.00 95.81 95 LYS A N 1
ATOM 746 C CA . LYS A 1 95 ? 3.464 -5.398 5.407 1.00 95.81 95 LYS A CA 1
ATOM 747 C C . LYS A 1 95 ? 2.060 -5.032 4.935 1.00 95.81 95 LYS A C 1
ATOM 749 O O . LYS A 1 95 ? 1.428 -4.200 5.576 1.00 95.81 95 LYS A O 1
ATOM 754 N N . ALA A 1 96 ? 1.563 -5.656 3.867 1.00 97.06 96 ALA A N 1
ATOM 755 C CA . ALA A 1 96 ? 0.190 -5.451 3.408 1.00 97.06 96 ALA A CA 1
ATOM 756 C C . ALA A 1 96 ? -0.819 -5.778 4.519 1.00 97.06 96 ALA A C 1
ATOM 758 O O . ALA A 1 96 ? -1.668 -4.946 4.824 1.00 97.06 96 ALA A O 1
ATOM 759 N N . ARG A 1 97 ? -0.659 -6.926 5.193 1.00 97.88 97 ARG A N 1
ATOM 760 C CA . ARG A 1 97 ? -1.494 -7.308 6.341 1.00 97.88 97 ARG A CA 1
ATOM 761 C C . ARG A 1 97 ? -1.476 -6.248 7.440 1.00 97.88 97 ARG A C 1
ATOM 763 O O . ARG A 1 97 ? -2.530 -5.819 7.871 1.00 97.88 97 ARG A O 1
ATOM 770 N N . TRP A 1 98 ? -0.300 -5.764 7.834 1.00 97.69 98 TRP A N 1
ATOM 771 C CA . TRP A 1 98 ? -0.196 -4.753 8.889 1.00 97.69 98 TRP A CA 1
ATOM 772 C C . TRP A 1 98 ? -0.952 -3.452 8.566 1.00 97.69 98 TRP A C 1
ATOM 774 O O . TRP A 1 98 ? -1.593 -2.872 9.442 1.00 97.69 98 TRP A O 1
ATOM 784 N N . TYR A 1 99 ? -0.896 -2.986 7.311 1.00 97.69 99 TYR A N 1
ATOM 785 C CA . TYR A 1 99 ? -1.660 -1.807 6.888 1.00 97.69 99 TYR A CA 1
ATOM 786 C C . TYR A 1 99 ? -3.162 -2.084 6.817 1.00 97.69 99 TYR A C 1
ATOM 788 O O . TYR A 1 99 ? -3.945 -1.203 7.163 1.00 97.69 99 TYR A O 1
ATOM 796 N N . LEU A 1 100 ? -3.553 -3.292 6.410 1.00 97.88 100 LEU A N 1
ATOM 797 C CA . LEU A 1 100 ? -4.949 -3.719 6.400 1.00 97.88 100 LEU A CA 1
ATOM 798 C C . LEU A 1 100 ? -5.522 -3.783 7.823 1.00 97.88 100 LEU A C 1
ATOM 800 O O . LEU A 1 100 ? -6.588 -3.233 8.069 1.00 97.88 100 LEU A O 1
ATOM 804 N N . ASP A 1 101 ? -4.787 -4.361 8.772 1.00 97.69 101 ASP A N 1
ATOM 805 C CA . ASP A 1 101 ? -5.199 -4.435 10.179 1.00 97.69 101 ASP A CA 1
ATOM 806 C C . ASP A 1 101 ? -5.378 -3.031 10.780 1.00 97.69 101 ASP A C 1
ATOM 808 O O . ASP A 1 101 ? -6.328 -2.770 11.518 1.00 97.69 101 ASP A O 1
ATOM 812 N N . LYS A 1 102 ? -4.485 -2.092 10.433 1.00 96.19 102 LYS A N 1
ATOM 813 C CA . LYS A 1 102 ? -4.629 -0.683 10.824 1.00 96.19 102 LYS A CA 1
ATOM 814 C C . LYS A 1 102 ? -5.858 -0.020 10.214 1.00 96.19 102 LYS A C 1
ATOM 816 O O . LYS A 1 102 ? -6.530 0.715 10.928 1.00 96.19 102 LYS A O 1
ATOM 821 N N . LEU A 1 103 ? -6.136 -0.271 8.936 1.00 96.06 103 LEU A N 1
ATOM 822 C CA . LEU A 1 103 ? -7.316 0.263 8.258 1.00 96.06 103 LEU A CA 1
ATOM 823 C C . LEU A 1 103 ? -8.601 -0.234 8.924 1.00 96.06 103 LEU A C 1
ATOM 825 O O . LEU A 1 103 ? -9.464 0.570 9.249 1.00 96.06 103 LEU A O 1
ATOM 829 N N . ILE A 1 104 ? -8.691 -1.539 9.195 1.00 96.38 104 ILE A N 1
ATOM 830 C CA . ILE A 1 104 ? -9.836 -2.141 9.891 1.00 96.38 104 ILE A CA 1
ATOM 831 C C . ILE A 1 104 ? -10.044 -1.470 11.249 1.00 96.38 104 ILE A C 1
ATOM 833 O O . ILE A 1 104 ? -11.169 -1.126 11.599 1.00 96.38 104 ILE A O 1
ATOM 837 N N . LYS A 1 105 ? -8.963 -1.252 12.006 1.00 94.94 105 LYS A N 1
ATOM 838 C CA . LYS A 1 105 ? -9.050 -0.574 13.300 1.00 94.94 105 LYS A CA 1
ATOM 839 C C . LYS A 1 105 ? -9.576 0.858 13.172 1.00 94.94 105 LYS A C 1
ATOM 841 O O . LYS A 1 105 ? -10.443 1.233 13.950 1.00 94.94 105 LYS A O 1
ATOM 846 N N . GLU A 1 106 ? -9.066 1.630 12.215 1.00 92.50 106 GLU A N 1
ATOM 847 C CA . GLU A 1 106 ? -9.506 3.013 11.992 1.00 92.50 106 GLU A CA 1
ATOM 848 C C . GLU A 1 106 ? -11.006 3.082 11.681 1.00 92.50 106 GLU A C 1
ATOM 850 O O . GLU A 1 106 ? -11.715 3.882 12.284 1.00 92.50 106 GLU A O 1
ATOM 855 N N . VAL A 1 107 ? -11.499 2.197 10.810 1.00 92.12 107 VAL A N 1
ATOM 856 C CA . VAL A 1 107 ? -12.922 2.138 10.440 1.00 92.12 107 VAL A CA 1
ATOM 857 C C . VAL A 1 107 ? -13.789 1.762 11.647 1.00 92.12 107 VAL A C 1
ATOM 859 O O . VAL A 1 107 ? -14.762 2.448 11.944 1.00 92.12 107 VAL A O 1
ATOM 862 N N . VAL A 1 108 ? -13.401 0.731 12.407 1.00 93.19 108 VAL A N 1
ATOM 863 C CA . VAL A 1 108 ? -14.144 0.286 13.603 1.00 93.19 108 VAL A CA 1
ATOM 864 C C . VAL A 1 108 ? -14.152 1.341 14.714 1.00 93.19 108 VAL A C 1
ATOM 866 O O . VAL A 1 108 ? -15.146 1.486 15.427 1.00 93.19 108 VAL A O 1
ATOM 869 N N . ASP A 1 109 ? -13.045 2.058 14.911 1.00 88.81 109 ASP A N 1
ATOM 870 C CA . ASP A 1 109 ? -12.964 3.128 15.909 1.00 88.81 109 ASP A CA 1
ATOM 871 C C . ASP A 1 109 ? -13.722 4.387 15.439 1.00 88.81 109 ASP A C 1
ATOM 873 O O . ASP A 1 109 ? -14.283 5.108 16.268 1.00 88.81 109 ASP A O 1
ATOM 877 N N . GLY A 1 110 ? -13.790 4.625 14.125 1.00 81.25 110 GLY A N 1
ATOM 878 C CA . GLY A 1 110 ? -14.585 5.683 13.501 1.00 81.25 110 GLY A CA 1
ATOM 879 C C . GLY A 1 110 ? -16.096 5.475 13.638 1.00 81.25 110 GLY A C 1
ATOM 880 O O . GLY A 1 110 ? -16.802 6.430 13.939 1.00 81.25 110 GLY A O 1
ATOM 881 N N . GLU A 1 111 ? -16.586 4.238 13.517 1.00 73.31 111 GLU A N 1
ATOM 882 C CA . GLU A 1 111 ? -18.008 3.887 13.707 1.00 73.31 111 GLU A CA 1
ATOM 883 C C . GLU A 1 111 ? -18.521 4.105 15.142 1.00 73.31 111 GLU A C 1
ATOM 885 O O . GLU A 1 111 ? -19.728 4.152 15.374 1.00 73.31 111 GLU A O 1
ATOM 890 N N . LYS A 1 112 ? -17.621 4.220 16.126 1.00 63.34 112 LYS A N 1
ATOM 891 C CA . LYS A 1 112 ? -17.973 4.423 17.542 1.00 63.34 112 LYS A CA 1
ATOM 892 C C . LYS A 1 112 ? -18.073 5.894 17.956 1.00 63.34 112 LYS A C 1
ATOM 894 O O . LYS A 1 112 ? -18.367 6.153 19.125 1.00 63.34 112 LYS A O 1
ATOM 899 N N . ARG A 1 113 ? -17.766 6.834 17.061 1.00 54.09 113 ARG A N 1
ATOM 900 C CA . ARG A 1 113 ? -17.836 8.283 17.303 1.00 54.09 113 ARG A CA 1
ATOM 901 C C . ARG A 1 113 ? -19.142 8.873 16.798 1.00 54.09 113 ARG A C 1
ATOM 903 O O . ARG A 1 113 ? -19.615 9.806 17.481 1.00 54.09 113 ARG A O 1
#

pLDDT: mean 73.3, std 20.66, range [39.72, 97.88]